Protein AF-A0A4Y8C707-F1 (afdb_monomer_lite)

Sequence (100 aa):
HTNYDLSHLNTYFTEEILGFKISFKDEFLIYVENSMSFEALCDWVKKKLNLQILRVSDCGKKDIKRIAICTGSGGDLISKVDADCFLSGDFKYHQALEAL

Secondary structure (DSSP, 8-state):
--HHHHHHHHHHIIIIIS-PPP-EEETTEEEEEEEEEHHHHHHHHHHHHT-S-------S--EEEEEEEEESSGGGGGGG--SSEEEEE---GGGTSTT-

Foldseek 3Di:
DDLVVQQVVQVCCQCVQLVFDFPDGDSQKTKGFDWAFPVVSQVSNCVSVVDPDDDDDDPPGGIWGMEIEGEDPCPVCVVVDPGPYYHYHNPPVVPVPVVD

Radius of gyration: 13.21 Å; chains: 1; bounding box: 36×28×28 Å

pLDDT: mean 73.6, std 15.48, range [33.25, 91.5]

Structure (mmCIF, N/CA/C/O backbone):
data_AF-A0A4Y8C707-F1
#
_entry.id   AF-A0A4Y8C707-F1
#
loop_
_atom_site.group_PDB
_atom_site.id
_atom_site.type_symbol
_atom_site.label_atom_id
_atom_site.label_alt_id
_atom_site.label_comp_id
_atom_site.label_asym_id
_atom_site.label_entity_id
_atom_site.label_seq_id
_atom_site.pdbx_PDB_ins_code
_atom_site.Cartn_x
_atom_site.Cartn_y
_atom_site.Cartn_z
_atom_site.occupancy
_atom_site.B_iso_or_equiv
_atom_site.auth_seq_id
_atom_site.auth_comp_id
_atom_site.auth_asym_id
_atom_site.auth_atom_id
_atom_site.pdbx_PDB_model_num
ATOM 1 N N . HIS A 1 1 ? 15.425 13.130 -13.747 1.00 42.53 1 HIS A N 1
ATOM 2 C CA . HIS A 1 1 ? 15.875 12.304 -12.612 1.00 42.53 1 HIS A CA 1
ATOM 3 C C . HIS A 1 1 ? 15.414 10.880 -12.855 1.00 42.53 1 HIS A C 1
ATOM 5 O O . HIS A 1 1 ? 14.308 10.686 -13.338 1.00 42.53 1 HIS A O 1
ATOM 11 N N . THR A 1 2 ? 16.339 9.939 -12.715 1.00 47.44 2 THR A N 1
ATOM 12 C CA . THR A 1 2 ? 16.383 8.644 -13.400 1.00 47.44 2 THR A CA 1
ATOM 13 C C . THR A 1 2 ? 15.338 7.678 -12.843 1.00 47.44 2 THR A C 1
ATOM 15 O O . THR A 1 2 ? 15.280 7.461 -11.639 1.00 47.44 2 THR A O 1
ATOM 18 N N . ASN A 1 3 ? 14.551 7.041 -13.713 1.00 50.81 3 ASN A N 1
ATOM 19 C CA . ASN A 1 3 ? 13.538 6.027 -13.370 1.00 50.81 3 ASN A CA 1
ATOM 20 C C . ASN A 1 3 ? 14.044 4.911 -12.416 1.00 50.81 3 ASN A C 1
ATOM 22 O O . ASN A 1 3 ? 13.255 4.251 -11.744 1.00 50.81 3 ASN A O 1
ATOM 26 N N . TYR A 1 4 ? 15.358 4.710 -12.324 1.00 55.59 4 TYR A N 1
ATOM 27 C CA . TYR A 1 4 ? 15.993 3.726 -11.451 1.00 55.59 4 TYR A CA 1
ATOM 28 C C . TYR A 1 4 ? 15.805 3.996 -9.946 1.00 55.59 4 TYR A C 1
ATOM 30 O O . TYR A 1 4 ? 15.627 3.049 -9.176 1.00 55.59 4 TYR A O 1
ATOM 38 N N . ASP A 1 5 ? 15.794 5.268 -9.531 1.00 59.09 5 ASP A N 1
ATOM 39 C CA . ASP A 1 5 ? 15.651 5.651 -8.119 1.00 59.09 5 ASP A CA 1
ATOM 40 C C . ASP A 1 5 ? 14.240 5.346 -7.599 1.00 59.09 5 ASP A C 1
ATOM 42 O O . ASP A 1 5 ? 14.073 4.844 -6.490 1.00 59.09 5 ASP A O 1
ATOM 46 N N . LEU A 1 6 ? 13.219 5.558 -8.437 1.00 65.19 6 LEU A N 1
ATOM 47 C CA . LEU A 1 6 ? 11.817 5.298 -8.094 1.00 65.19 6 LEU A CA 1
ATOM 48 C C . LEU A 1 6 ? 11.563 3.811 -7.830 1.00 65.19 6 LEU A C 1
ATOM 50 O O . LEU A 1 6 ? 10.917 3.446 -6.852 1.00 65.19 6 LEU A O 1
ATOM 54 N N . SER A 1 7 ? 12.110 2.938 -8.677 1.00 67.12 7 SER A N 1
ATOM 55 C CA . SER A 1 7 ? 11.921 1.493 -8.540 1.00 67.12 7 SER A CA 1
ATOM 56 C C . SER A 1 7 ? 12.601 0.927 -7.285 1.00 67.12 7 SER A C 1
ATOM 58 O O . SER A 1 7 ? 12.061 0.015 -6.655 1.00 67.12 7 SER A O 1
ATOM 60 N N . HIS A 1 8 ? 13.766 1.462 -6.901 1.00 75.62 8 HIS A N 1
ATOM 61 C CA . HIS A 1 8 ? 14.430 1.103 -5.643 1.00 75.62 8 HIS A CA 1
ATOM 62 C C . HIS A 1 8 ? 13.694 1.660 -4.429 1.00 75.62 8 HIS A C 1
ATOM 64 O O . HIS A 1 8 ? 13.505 0.938 -3.451 1.00 75.62 8 HIS A O 1
ATOM 70 N N . LEU A 1 9 ? 13.224 2.906 -4.509 1.00 78.38 9 LEU A N 1
ATOM 71 C CA . LEU A 1 9 ? 12.481 3.542 -3.429 1.00 78.38 9 LEU A CA 1
ATOM 72 C C . LEU A 1 9 ? 11.165 2.816 -3.145 1.00 78.38 9 LEU A C 1
ATOM 74 O O . LEU A 1 9 ? 10.848 2.587 -1.985 1.00 78.38 9 LEU A O 1
ATOM 78 N N . ASN A 1 10 ? 10.436 2.384 -4.179 1.00 80.44 10 ASN A N 1
ATOM 79 C CA . ASN A 1 10 ? 9.205 1.608 -4.011 1.00 80.44 10 ASN A CA 1
ATOM 80 C C . ASN A 1 10 ? 9.470 0.308 -3.245 1.00 80.44 10 ASN A C 1
ATOM 82 O O . ASN A 1 10 ? 8.710 -0.046 -2.340 1.00 80.44 10 ASN A O 1
ATOM 86 N N . THR A 1 11 ? 10.553 -0.393 -3.599 1.00 84.12 11 THR A N 1
ATOM 87 C CA . THR A 1 11 ? 10.954 -1.649 -2.953 1.00 84.12 11 THR A CA 1
ATOM 88 C C . THR A 1 11 ? 11.309 -1.401 -1.492 1.00 84.12 11 THR A C 1
ATOM 90 O O . THR A 1 11 ? 10.693 -1.998 -0.613 1.00 84.12 11 THR A O 1
ATOM 93 N N . TYR A 1 12 ? 12.203 -0.443 -1.234 1.00 84.31 12 TYR A N 1
ATOM 94 C CA . TYR A 1 12 ? 12.588 -0.035 0.115 1.00 84.31 12 TYR A CA 1
ATOM 95 C C . TYR A 1 12 ? 11.371 0.380 0.950 1.00 84.31 12 TYR A C 1
ATOM 97 O O . TYR A 1 12 ? 11.183 -0.071 2.071 1.00 84.31 12 TYR A O 1
ATOM 105 N N . PHE A 1 13 ? 10.479 1.187 0.387 1.00 83.50 13 PHE A N 1
ATOM 106 C CA . PHE A 1 13 ? 9.270 1.624 1.066 1.00 83.50 13 PHE A CA 1
ATOM 107 C C . PHE A 1 13 ? 8.345 0.457 1.436 1.00 83.50 13 PHE A C 1
ATOM 109 O O . PHE A 1 13 ? 7.781 0.413 2.529 1.00 83.50 13 PHE A O 1
ATOM 116 N N . THR A 1 14 ? 8.195 -0.511 0.538 1.00 86.88 14 THR A N 1
ATOM 117 C CA . THR A 1 14 ? 7.321 -1.660 0.773 1.00 86.88 14 THR A CA 1
ATOM 118 C C . THR A 1 14 ? 7.897 -2.593 1.836 1.00 86.88 14 THR A C 1
ATOM 120 O O . THR A 1 14 ? 7.178 -2.976 2.759 1.00 86.88 14 THR A O 1
ATOM 123 N N . GLU A 1 15 ? 9.184 -2.926 1.745 1.00 87.81 15 GLU A N 1
ATOM 124 C CA . GLU A 1 15 ? 9.817 -3.902 2.639 1.00 87.81 15 GLU A CA 1
ATOM 125 C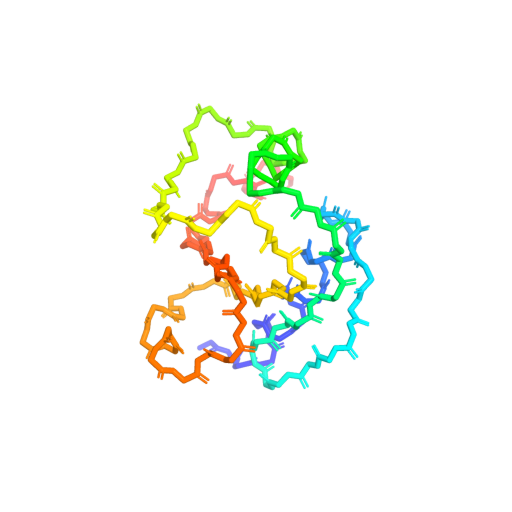 C . GLU A 1 15 ? 10.274 -3.278 3.961 1.00 87.81 15 GLU A C 1
ATOM 127 O O . GLU A 1 15 ? 9.948 -3.799 5.022 1.00 87.81 15 GLU A O 1
ATOM 132 N N . GLU A 1 16 ? 10.953 -2.132 3.930 1.00 84.69 16 GLU A N 1
ATOM 133 C CA . GLU A 1 16 ? 11.562 -1.523 5.120 1.00 84.69 16 GLU A CA 1
ATOM 134 C C . GLU A 1 16 ? 10.576 -0.638 5.889 1.00 84.69 16 GLU A C 1
ATOM 136 O O . GLU A 1 16 ? 10.498 -0.707 7.116 1.00 84.69 16 GLU A O 1
ATOM 141 N N . ILE A 1 17 ? 9.777 0.179 5.188 1.00 84.06 17 ILE A N 1
ATOM 142 C CA . ILE A 1 17 ? 8.838 1.097 5.853 1.0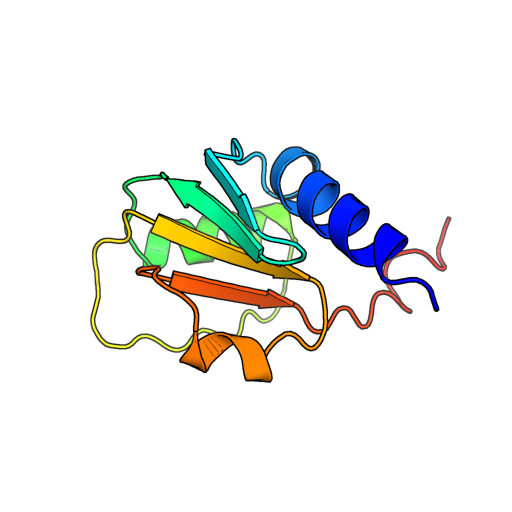0 84.06 17 ILE A CA 1
ATOM 143 C C . ILE A 1 17 ? 7.536 0.378 6.210 1.00 84.06 17 ILE A C 1
ATOM 145 O O . ILE A 1 17 ? 7.114 0.371 7.370 1.00 84.06 17 ILE A O 1
ATOM 149 N N . LEU A 1 18 ? 6.881 -0.242 5.226 1.00 83.88 18 LEU A N 1
ATOM 150 C CA . LEU A 1 18 ? 5.607 -0.922 5.453 1.00 83.88 18 LEU A CA 1
ATOM 151 C C . LEU A 1 18 ? 5.778 -2.325 6.049 1.00 83.88 18 LEU A C 1
ATOM 153 O O . LEU A 1 18 ? 4.872 -2.783 6.753 1.00 83.88 18 LEU A O 1
ATOM 157 N N . GLY A 1 19 ? 6.918 -2.990 5.843 1.00 86.94 19 GLY A N 1
ATOM 158 C CA . GLY A 1 19 ? 7.136 -4.353 6.333 1.00 86.94 19 GLY A CA 1
ATOM 159 C C . GLY A 1 19 ? 6.378 -5.415 5.537 1.00 86.94 19 GLY A C 1
ATOM 160 O O . GLY A 1 19 ? 6.072 -6.476 6.081 1.00 86.94 19 GLY A O 1
ATOM 161 N N . PHE A 1 20 ? 6.000 -5.125 4.292 1.00 88.12 20 PHE A N 1
ATOM 162 C CA . PHE A 1 20 ? 5.298 -6.070 3.433 1.00 88.12 20 PHE A CA 1
ATOM 163 C C . PHE A 1 20 ? 6.269 -6.844 2.555 1.00 88.12 20 PHE A C 1
ATOM 165 O O . PHE A 1 20 ? 7.245 -6.301 2.049 1.00 88.12 20 PHE A O 1
ATOM 172 N N . LYS A 1 21 ? 5.947 -8.116 2.312 1.00 89.50 21 LYS A N 1
ATOM 173 C CA . LYS A 1 21 ? 6.690 -8.942 1.367 1.00 89.50 21 LYS A CA 1
ATOM 174 C C . LYS A 1 21 ? 6.196 -8.678 -0.050 1.00 89.50 21 LYS A C 1
ATOM 176 O O . LYS A 1 21 ? 5.008 -8.835 -0.336 1.00 89.50 21 LYS A O 1
ATOM 181 N N . ILE A 1 22 ? 7.115 -8.317 -0.936 1.00 90.44 22 ILE A N 1
ATOM 182 C CA . ILE A 1 22 ? 6.808 -8.103 -2.350 1.00 90.44 22 ILE A CA 1
ATOM 183 C C . ILE A 1 22 ? 6.463 -9.450 -2.991 1.00 90.44 22 ILE A C 1
ATOM 185 O O . ILE A 1 22 ? 7.246 -10.397 -2.914 1.00 90.44 22 ILE A O 1
ATOM 189 N N . SER A 1 23 ? 5.287 -9.534 -3.613 1.00 91.50 23 SER A N 1
ATOM 190 C CA . SER A 1 23 ? 4.874 -10.705 -4.394 1.00 91.50 23 SER A CA 1
ATOM 191 C C . SER A 1 23 ? 5.289 -10.550 -5.856 1.00 91.50 23 SER A C 1
ATOM 193 O O . SER A 1 23 ? 5.875 -11.455 -6.448 1.00 91.50 23 SER A O 1
ATOM 195 N N . PHE A 1 24 ? 5.050 -9.367 -6.427 1.00 89.06 24 PHE A N 1
ATOM 196 C CA . PHE A 1 24 ? 5.373 -9.068 -7.817 1.00 89.06 24 PHE A CA 1
ATOM 197 C C . PHE A 1 24 ? 5.794 -7.607 -7.979 1.00 89.06 24 PHE A C 1
ATOM 199 O O . PHE A 1 24 ? 5.347 -6.731 -7.238 1.00 89.06 24 PHE A O 1
ATOM 206 N N . LYS A 1 25 ? 6.670 -7.340 -8.945 1.00 86.38 25 LYS A N 1
ATOM 207 C CA . LYS A 1 25 ? 7.194 -6.006 -9.236 1.00 86.38 25 LYS A CA 1
ATOM 208 C C . LYS A 1 25 ? 7.113 -5.760 -10.736 1.00 86.38 25 LYS A C 1
ATOM 210 O O . LYS A 1 25 ? 7.646 -6.549 -11.510 1.00 86.38 25 LYS A O 1
ATOM 215 N N . ASP A 1 26 ? 6.483 -4.655 -11.110 1.00 83.19 26 ASP A N 1
ATOM 216 C CA . ASP A 1 26 ? 6.235 -4.249 -12.491 1.00 83.19 26 ASP A CA 1
ATOM 217 C C . ASP A 1 26 ? 6.694 -2.804 -12.697 1.00 83.19 26 ASP A C 1
ATOM 219 O O . ASP A 1 26 ? 5.976 -1.865 -12.366 1.00 83.19 26 ASP A O 1
ATOM 223 N N . GLU A 1 27 ? 7.930 -2.629 -13.170 1.00 79.94 27 GLU A N 1
ATOM 224 C CA . GLU A 1 27 ? 8.635 -1.342 -13.304 1.00 79.94 27 GLU A CA 1
ATOM 225 C C . GLU A 1 27 ? 8.639 -0.482 -12.018 1.00 79.94 27 GLU A C 1
ATOM 227 O O . GLU A 1 27 ? 9.603 -0.510 -11.239 1.00 79.94 27 GLU A O 1
ATOM 232 N N . PHE A 1 28 ? 7.560 0.273 -11.793 1.00 75.56 28 PHE A N 1
ATOM 233 C CA . PHE A 1 28 ? 7.319 1.158 -10.649 1.00 75.56 28 PHE A CA 1
ATOM 234 C C . PHE A 1 28 ? 6.191 0.660 -9.736 1.00 75.56 28 PHE A C 1
ATOM 236 O O . PHE A 1 28 ? 6.065 1.131 -8.612 1.00 75.56 28 PHE A O 1
ATOM 243 N N . LEU A 1 29 ? 5.372 -0.286 -10.177 1.00 84.50 29 LEU A N 1
ATOM 244 C CA . LEU A 1 29 ? 4.302 -0.861 -9.378 1.00 84.50 29 LEU A CA 1
ATOM 245 C C . LEU A 1 29 ? 4.830 -2.048 -8.583 1.00 84.50 29 LEU A C 1
ATOM 247 O O . LEU A 1 29 ? 5.488 -2.944 -9.111 1.00 84.50 29 LEU A O 1
ATOM 251 N N . ILE A 1 30 ? 4.519 -2.064 -7.297 1.00 88.31 30 ILE A N 1
ATOM 252 C CA . ILE A 1 30 ? 4.828 -3.183 -6.419 1.00 88.31 30 ILE A CA 1
ATOM 253 C C . ILE A 1 30 ? 3.533 -3.790 -5.935 1.00 88.31 30 ILE A C 1
ATOM 255 O O . ILE A 1 30 ? 2.691 -3.105 -5.371 1.00 88.31 30 ILE A O 1
ATOM 259 N N . TYR A 1 31 ? 3.388 -5.087 -6.138 1.00 90.12 31 TYR A N 1
ATOM 260 C CA . TYR A 1 31 ? 2.218 -5.835 -5.735 1.00 90.12 31 TYR A CA 1
ATOM 261 C C . TYR A 1 31 ? 2.546 -6.684 -4.517 1.00 90.12 31 TYR A C 1
ATOM 263 O O . TYR A 1 31 ? 3.495 -7.475 -4.501 1.00 90.12 31 TYR A O 1
ATOM 271 N N . VAL A 1 32 ? 1.714 -6.529 -3.501 1.00 91.12 32 VAL A N 1
ATOM 272 C CA . VAL A 1 32 ? 1.743 -7.288 -2.260 1.00 91.12 32 VAL A CA 1
ATOM 273 C C . VAL A 1 32 ? 0.474 -8.117 -2.202 1.00 91.12 32 VAL A C 1
ATOM 275 O O . VAL A 1 32 ? -0.626 -7.599 -2.394 1.00 91.12 32 VAL A O 1
ATOM 278 N N . GLU A 1 33 ? 0.624 -9.403 -1.916 1.00 90.44 33 GLU A N 1
ATOM 279 C CA . GLU A 1 33 ? -0.510 -10.281 -1.658 1.00 90.44 33 GLU A CA 1
ATOM 280 C C . GLU A 1 33 ? -0.658 -10.450 -0.153 1.00 90.44 33 GLU A C 1
ATOM 282 O O . GLU A 1 33 ? 0.140 -11.118 0.503 1.00 90.44 33 GLU A O 1
ATOM 287 N N . ASN A 1 34 ? -1.663 -9.784 0.405 1.00 85.31 34 ASN A N 1
ATOM 288 C CA . ASN A 1 34 ? -1.980 -9.863 1.817 1.00 85.31 34 ASN A CA 1
ATOM 289 C C . ASN A 1 34 ? -3.495 -9.791 1.986 1.00 85.31 34 ASN A C 1
ATOM 291 O O . ASN A 1 34 ? -4.120 -8.817 1.575 1.00 85.31 34 ASN A O 1
ATOM 295 N N . SER A 1 35 ? -4.071 -10.843 2.566 1.00 86.69 35 SER A N 1
ATOM 296 C CA . SER A 1 35 ? -5.507 -10.918 2.827 1.00 86.69 35 SER A CA 1
ATOM 297 C C . SER A 1 35 ? -5.819 -10.185 4.126 1.00 86.69 35 SER A C 1
ATOM 299 O O . SER A 1 35 ? -5.620 -10.728 5.212 1.00 86.69 35 SER A O 1
ATOM 301 N N . MET A 1 36 ? -6.288 -8.946 4.015 1.00 87.38 36 MET A N 1
ATOM 302 C CA . MET A 1 36 ? -6.672 -8.124 5.161 1.00 87.38 36 MET A CA 1
ATOM 303 C C . MET A 1 36 ? -7.820 -7.180 4.809 1.00 87.38 36 MET A C 1
ATOM 305 O O . MET A 1 36 ? -8.098 -6.929 3.636 1.00 87.38 36 MET A O 1
ATOM 309 N N . SER A 1 37 ? -8.495 -6.643 5.825 1.00 88.50 37 SER A N 1
ATOM 310 C CA . SER A 1 37 ? -9.542 -5.656 5.583 1.00 88.50 37 SER A CA 1
ATOM 311 C C . SER A 1 37 ? -8.959 -4.298 5.182 1.00 88.50 37 SER A C 1
ATOM 313 O O . SER A 1 37 ? -7.841 -3.948 5.574 1.00 88.50 37 SER A O 1
ATOM 315 N N . PHE A 1 38 ? -9.730 -3.506 4.434 1.00 84.44 38 PHE A N 1
ATOM 316 C CA . PHE A 1 38 ? -9.336 -2.149 4.040 1.00 84.44 38 PHE A CA 1
ATOM 317 C C . PHE A 1 38 ? -8.999 -1.266 5.244 1.00 84.44 38 PHE A C 1
ATOM 319 O O . PHE A 1 38 ? -7.973 -0.588 5.256 1.00 84.44 38 PHE A O 1
ATOM 326 N N . GLU A 1 39 ? -9.809 -1.344 6.298 1.00 84.62 39 GLU A N 1
ATOM 327 C CA . GLU A 1 39 ? -9.571 -0.638 7.560 1.00 84.62 39 GLU A CA 1
ATOM 328 C C . GLU A 1 39 ? -8.250 -1.060 8.211 1.00 84.62 39 GLU A C 1
ATOM 330 O O . GLU A 1 39 ? -7.456 -0.205 8.600 1.00 84.62 39 GLU A O 1
ATOM 335 N N . ALA A 1 40 ? -7.965 -2.367 8.264 1.00 87.88 40 ALA A N 1
ATOM 336 C CA . ALA A 1 40 ? -6.721 -2.874 8.833 1.00 87.88 40 ALA A CA 1
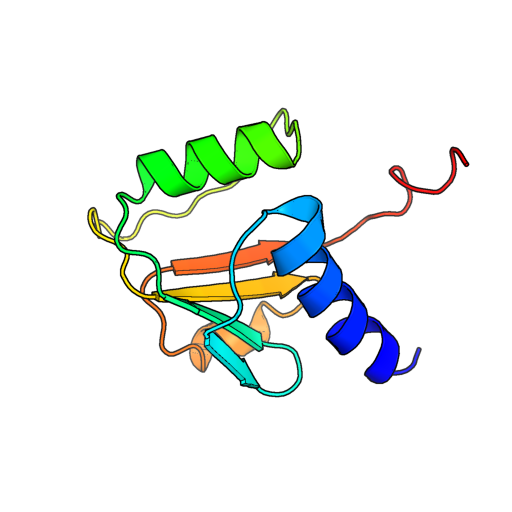ATOM 337 C C . ALA A 1 40 ? -5.500 -2.416 8.026 1.00 87.88 40 ALA A C 1
ATOM 339 O O . ALA A 1 40 ? -4.468 -2.092 8.617 1.00 87.88 40 ALA A O 1
ATOM 340 N N . LEU A 1 41 ? -5.606 -2.357 6.692 1.00 86.06 41 LEU A N 1
ATOM 341 C CA . LEU A 1 41 ? -4.546 -1.816 5.844 1.00 86.06 41 LEU A CA 1
ATOM 342 C C . LEU A 1 41 ? -4.333 -0.326 6.126 1.00 86.06 41 LEU A C 1
ATOM 344 O O . LEU A 1 41 ? -3.195 0.107 6.296 1.00 86.06 41 LEU A O 1
ATOM 348 N N . CYS A 1 42 ? -5.413 0.452 6.214 1.00 82.88 42 CYS A N 1
ATOM 349 C CA . CYS A 1 42 ? -5.344 1.880 6.511 1.00 82.88 42 CYS A CA 1
ATOM 350 C C . CYS A 1 42 ? -4.690 2.142 7.871 1.00 82.88 42 CYS A C 1
ATOM 352 O O . CYS A 1 42 ? -3.780 2.967 7.964 1.00 82.88 42 CYS A O 1
ATOM 354 N N . ASP A 1 43 ? -5.096 1.409 8.908 1.00 85.94 43 ASP A N 1
ATOM 355 C CA . ASP A 1 43 ? -4.500 1.502 10.240 1.00 85.94 43 ASP A CA 1
ATOM 356 C C . ASP A 1 43 ? -3.035 1.065 10.249 1.00 85.94 43 ASP A C 1
ATOM 358 O O . ASP A 1 43 ? -2.206 1.699 10.907 1.00 85.94 43 ASP A O 1
ATOM 362 N N . TRP 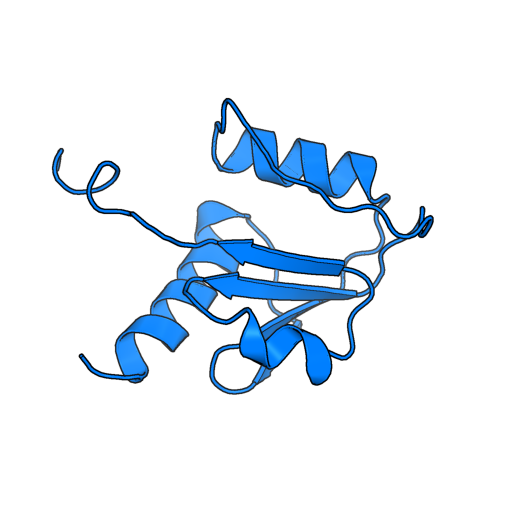A 1 44 ? -2.691 0.010 9.506 1.00 87.31 44 TRP A N 1
ATOM 363 C CA . TRP A 1 44 ? -1.313 -0.452 9.360 1.00 87.31 44 TRP A CA 1
ATOM 364 C C . TRP A 1 44 ? -0.430 0.626 8.735 1.00 87.31 44 TRP A C 1
ATOM 366 O O . TRP A 1 44 ? 0.576 1.022 9.321 1.00 87.31 44 TRP A O 1
ATOM 376 N N . VAL A 1 45 ? -0.839 1.148 7.578 1.00 83.25 45 VAL A N 1
ATOM 377 C CA . VAL A 1 45 ? -0.139 2.206 6.840 1.00 83.25 45 VAL A CA 1
ATOM 378 C C . VAL A 1 45 ? -0.003 3.457 7.708 1.00 83.25 45 VAL A C 1
ATOM 380 O O . VAL A 1 45 ? 1.093 4.001 7.837 1.00 83.25 45 VAL A O 1
ATOM 383 N N . LYS A 1 46 ? -1.084 3.879 8.375 1.00 81.75 46 LYS A N 1
ATOM 384 C CA . LYS A 1 46 ? -1.087 5.048 9.262 1.00 81.75 46 LYS A CA 1
ATOM 385 C C . LYS A 1 46 ? -0.122 4.886 10.436 1.00 81.75 46 LYS A C 1
ATOM 387 O O . LYS A 1 46 ? 0.599 5.830 10.746 1.00 81.75 46 LYS A O 1
ATOM 392 N N . LYS A 1 47 ? -0.068 3.698 11.052 1.00 83.25 47 LYS A N 1
ATOM 393 C CA . LYS A 1 47 ? 0.880 3.379 12.133 1.00 83.25 47 LYS A CA 1
ATOM 394 C C . LYS A 1 47 ? 2.324 3.335 11.644 1.00 83.25 47 LYS A C 1
ATOM 396 O O . LYS A 1 47 ? 3.192 3.887 12.309 1.00 83.25 47 LYS A O 1
ATOM 401 N N . LYS A 1 48 ? 2.587 2.706 10.495 1.00 83.25 48 LYS A N 1
ATOM 402 C CA . LYS A 1 48 ? 3.941 2.568 9.935 1.00 83.25 48 LYS A CA 1
ATOM 403 C C . LYS A 1 48 ? 4.540 3.900 9.501 1.00 83.25 48 LYS A C 1
ATOM 405 O O . LYS A 1 48 ? 5.705 4.159 9.768 1.00 83.25 48 LYS A O 1
ATOM 410 N N . LEU A 1 49 ? 3.735 4.751 8.873 1.00 76.50 49 LEU A N 1
ATOM 411 C CA . LEU A 1 49 ? 4.166 6.069 8.406 1.00 76.50 49 LEU A CA 1
ATOM 412 C C . LEU A 1 49 ? 3.988 7.179 9.450 1.00 76.50 49 LEU A C 1
ATOM 414 O O . LEU A 1 49 ? 4.366 8.318 9.191 1.00 76.50 49 LEU A O 1
ATOM 418 N N . ASN A 1 50 ? 3.370 6.875 10.595 1.00 77.19 50 ASN A N 1
ATOM 419 C CA . ASN A 1 50 ? 3.014 7.843 11.631 1.00 77.19 50 ASN A CA 1
ATOM 420 C C . ASN A 1 50 ? 2.274 9.087 11.074 1.00 77.19 50 ASN A C 1
ATOM 422 O O . ASN A 1 50 ? 2.515 10.221 11.495 1.00 77.19 50 ASN A O 1
ATOM 426 N N . LEU A 1 51 ? 1.390 8.888 10.086 1.00 68.12 51 LEU A N 1
ATOM 427 C CA . LEU A 1 51 ? 0.699 9.979 9.388 1.00 68.12 51 LEU A CA 1
ATOM 428 C C . LEU A 1 51 ? -0.455 10.533 10.220 1.00 68.12 51 LEU A C 1
ATOM 430 O O . LEU A 1 51 ? -1.334 9.797 10.672 1.00 68.12 51 LEU A O 1
ATOM 434 N N . GLN A 1 52 ? -0.522 11.861 10.319 1.00 63.88 52 GLN A N 1
ATOM 435 C CA . GLN A 1 52 ? -1.674 12.539 10.916 1.00 63.88 52 GLN A CA 1
ATOM 436 C C . GLN A 1 52 ? -2.915 12.454 10.018 1.00 63.88 52 GLN A C 1
ATOM 438 O O . GLN A 1 52 ? -4.027 12.269 10.513 1.00 63.88 52 GLN A O 1
ATOM 443 N N . ILE A 1 53 ? -2.725 12.544 8.697 1.00 65.62 53 ILE A N 1
ATOM 444 C CA . ILE A 1 53 ? -3.806 12.546 7.708 1.00 65.62 53 ILE A CA 1
ATOM 445 C C . ILE A 1 53 ? -3.498 11.498 6.639 1.00 65.62 53 ILE A C 1
ATOM 447 O O . ILE A 1 53 ? -2.520 11.618 5.907 1.00 65.62 53 ILE A O 1
ATOM 451 N N . LEU A 1 54 ? -4.360 10.486 6.538 1.00 70.50 54 LEU A N 1
ATOM 452 C CA . LEU A 1 54 ? -4.358 9.501 5.460 1.00 70.50 54 LEU A CA 1
ATOM 453 C C . LEU A 1 54 ? -5.588 9.767 4.589 1.00 70.50 54 LEU A C 1
ATOM 455 O O . LEU A 1 54 ? -6.712 9.761 5.091 1.00 70.50 54 LEU A O 1
ATOM 459 N N . ARG A 1 55 ? -5.381 10.031 3.297 1.00 69.31 55 ARG A N 1
ATOM 460 C CA . ARG A 1 55 ? -6.481 10.153 2.334 1.00 69.31 55 ARG A CA 1
ATOM 461 C C . ARG A 1 55 ? -6.773 8.778 1.764 1.00 69.31 55 ARG A C 1
ATOM 463 O O . ARG A 1 55 ? -5.922 8.194 1.104 1.00 69.31 55 ARG A O 1
ATOM 470 N N . VAL A 1 56 ? -7.973 8.288 2.030 1.00 71.81 56 VAL A N 1
ATOM 471 C CA . VAL A 1 56 ? -8.441 6.981 1.577 1.00 71.81 56 VAL A CA 1
ATOM 472 C C . VAL A 1 56 ? -9.692 7.187 0.740 1.00 71.81 56 VAL A C 1
ATOM 474 O O . VAL A 1 56 ? -10.531 8.023 1.069 1.00 71.81 56 VAL A O 1
ATOM 477 N N . SER A 1 57 ? -9.787 6.477 -0.377 1.00 67.88 57 SER A N 1
ATOM 478 C CA . SER A 1 57 ? -11.010 6.398 -1.173 1.00 67.88 57 SER A CA 1
ATOM 479 C C . SER A 1 57 ? -11.457 4.950 -1.142 1.00 67.88 57 SER A C 1
ATOM 481 O O . SER A 1 57 ? -10.763 4.080 -1.660 1.00 67.88 57 SER A O 1
ATOM 483 N N . ASP A 1 58 ? -12.572 4.702 -0.466 1.00 68.50 58 ASP A N 1
ATOM 484 C CA . ASP A 1 58 ? -13.158 3.374 -0.351 1.00 68.50 58 ASP A CA 1
ATOM 485 C C . ASP A 1 58 ? -14.225 3.208 -1.442 1.00 68.50 58 ASP A C 1
ATOM 487 O O . ASP A 1 58 ? -15.140 4.026 -1.566 1.00 68.50 58 ASP A O 1
ATOM 491 N N . CYS A 1 59 ? -14.097 2.158 -2.251 1.00 62.91 59 CYS A N 1
ATOM 492 C CA . CYS A 1 59 ? -15.076 1.785 -3.276 1.00 62.91 59 CYS A CA 1
ATOM 493 C C . CYS A 1 59 ? -16.074 0.708 -2.796 1.00 62.91 59 CYS A C 1
ATOM 495 O O . CYS A 1 59 ? -16.770 0.103 -3.608 1.00 62.91 59 CYS A O 1
ATOM 497 N N . GLY A 1 60 ? -16.146 0.445 -1.491 1.00 66.56 60 GLY A N 1
ATOM 498 C CA . GLY A 1 60 ? -16.990 -0.557 -0.837 1.00 66.56 60 GLY A CA 1
ATOM 499 C C . GLY A 1 60 ? -16.357 -1.948 -0.706 1.00 66.56 60 GLY A C 1
ATOM 500 O O . GLY A 1 60 ? -17.039 -2.885 -0.282 1.00 66.56 60 GLY A O 1
ATOM 501 N N . LYS A 1 61 ? -15.077 -2.121 -1.067 1.00 71.25 61 LYS A N 1
ATOM 502 C CA . LYS A 1 61 ? -14.369 -3.407 -0.948 1.00 71.25 61 LYS A CA 1
ATOM 503 C C . LYS A 1 61 ? -13.802 -3.557 0.460 1.00 71.25 61 LYS A C 1
ATOM 505 O O . LYS A 1 61 ? -12.785 -2.965 0.800 1.00 71.25 61 LYS A O 1
ATOM 510 N N . LYS A 1 62 ? -14.454 -4.397 1.264 1.00 73.06 62 LYS A N 1
ATOM 511 C CA . LYS A 1 62 ? -14.019 -4.677 2.639 1.00 73.06 62 LYS A CA 1
ATOM 512 C C . LYS A 1 62 ? -12.760 -5.530 2.697 1.00 73.06 62 LYS A C 1
ATOM 514 O O . LYS A 1 62 ? -11.912 -5.265 3.541 1.00 73.06 62 LYS A O 1
ATOM 519 N N . ASP A 1 63 ? -12.641 -6.502 1.797 1.00 82.06 63 ASP A N 1
ATOM 520 C CA . ASP A 1 63 ? -11.535 -7.454 1.769 1.00 82.06 63 ASP A CA 1
ATOM 521 C C . ASP A 1 63 ? -10.569 -7.122 0.634 1.00 82.06 63 ASP A C 1
ATOM 523 O O . ASP A 1 63 ? -10.939 -7.119 -0.543 1.00 82.06 63 ASP A O 1
ATOM 527 N N . ILE A 1 64 ? -9.318 -6.869 1.002 1.00 86.94 64 ILE A N 1
ATOM 528 C CA . ILE A 1 64 ? -8.211 -6.661 0.078 1.00 86.94 64 ILE A CA 1
ATOM 529 C C . ILE A 1 64 ? -7.389 -7.943 0.068 1.00 86.94 64 ILE A C 1
ATOM 531 O O . ILE A 1 64 ? -7.012 -8.444 1.128 1.00 86.94 64 ILE A O 1
ATOM 535 N N . LYS A 1 65 ? -7.091 -8.472 -1.121 1.00 87.75 65 LYS A N 1
ATOM 536 C CA . LYS A 1 65 ? -6.151 -9.590 -1.285 1.00 87.75 65 LYS A CA 1
ATOM 537 C C . LYS A 1 65 ? -4.858 -9.142 -1.936 1.00 87.75 65 LYS A C 1
ATOM 539 O O . LYS A 1 65 ? -3.792 -9.639 -1.578 1.00 87.75 65 LYS A O 1
ATOM 544 N N . ARG A 1 66 ? -4.954 -8.208 -2.882 1.00 88.50 66 ARG A N 1
ATOM 545 C CA . ARG A 1 66 ? -3.804 -7.652 -3.591 1.00 88.50 66 ARG A CA 1
ATOM 546 C C . ARG A 1 66 ? -3.747 -6.141 -3.428 1.00 88.50 66 ARG A C 1
ATOM 548 O O . ARG A 1 66 ? -4.721 -5.441 -3.700 1.00 88.50 66 ARG A O 1
ATOM 555 N N . ILE A 1 67 ? -2.586 -5.652 -3.014 1.00 88.69 67 ILE A N 1
ATOM 556 C CA . ILE A 1 67 ? -2.294 -4.234 -2.818 1.00 88.69 67 ILE A CA 1
ATOM 557 C C . ILE A 1 67 ? -1.222 -3.849 -3.827 1.00 88.69 67 ILE A C 1
ATOM 559 O O . ILE A 1 67 ? -0.135 -4.419 -3.813 1.00 88.69 67 ILE A O 1
ATOM 563 N N . ALA A 1 68 ? -1.517 -2.884 -4.684 1.00 88.38 68 ALA A N 1
ATOM 564 C CA . ALA A 1 68 ? -0.530 -2.246 -5.537 1.00 88.38 68 ALA A CA 1
ATOM 565 C C . ALA A 1 68 ? 0.009 -0.995 -4.841 1.00 88.38 68 ALA A C 1
ATOM 567 O O . ALA A 1 68 ? -0.759 -0.197 -4.317 1.00 88.38 68 ALA A O 1
ATOM 568 N N . ILE A 1 69 ? 1.323 -0.824 -4.830 1.00 85.88 69 ILE A N 1
ATOM 569 C CA . ILE A 1 69 ? 2.043 0.248 -4.150 1.00 85.88 69 ILE A CA 1
ATOM 570 C C . ILE A 1 69 ? 2.895 0.975 -5.186 1.00 85.88 69 ILE A C 1
ATOM 572 O O . ILE A 1 69 ? 3.648 0.352 -5.935 1.00 85.88 69 ILE A O 1
ATOM 576 N N . CYS A 1 70 ? 2.789 2.300 -5.205 1.00 82.94 70 CYS A N 1
ATOM 57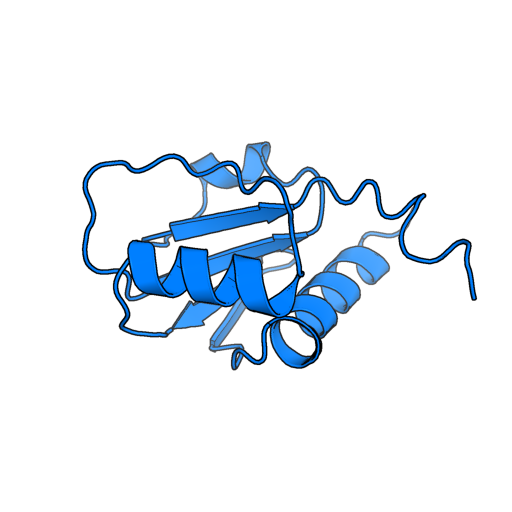7 C CA . CYS A 1 70 ? 3.583 3.184 -6.046 1.00 82.94 70 CYS A CA 1
ATOM 578 C C . CYS A 1 70 ? 3.983 4.429 -5.245 1.00 82.94 70 CYS A C 1
ATOM 580 O O . CYS A 1 70 ? 3.131 5.222 -4.844 1.00 82.94 70 CYS A O 1
ATOM 582 N N . THR A 1 71 ? 5.276 4.646 -5.009 1.00 73.69 71 THR A N 1
ATOM 583 C CA . THR A 1 71 ? 5.761 5.909 -4.433 1.00 73.69 71 THR A CA 1
ATOM 584 C C . THR A 1 71 ? 6.100 6.871 -5.579 1.00 73.69 71 THR A C 1
ATOM 586 O O . THR A 1 71 ? 6.859 6.532 -6.483 1.00 73.69 71 THR A O 1
ATOM 589 N N . GLY A 1 72 ? 5.452 8.040 -5.613 1.00 66.81 72 GLY A N 1
ATOM 590 C CA . GLY A 1 72 ? 5.549 9.041 -6.683 1.00 66.81 72 GLY A CA 1
ATOM 591 C C . GLY A 1 72 ? 4.204 9.401 -7.331 1.00 66.81 72 GLY A C 1
ATOM 592 O O . GLY A 1 7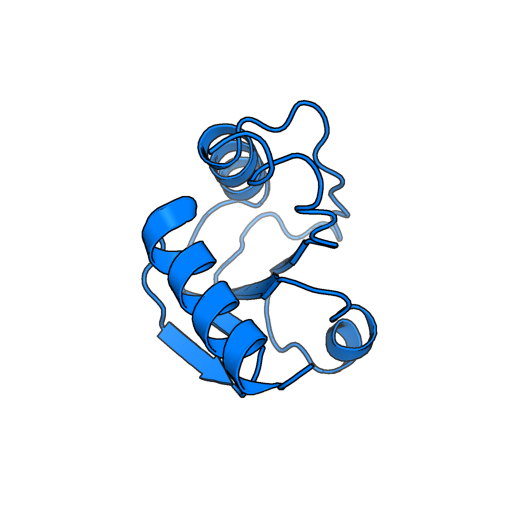2 ? 3.134 8.991 -6.880 1.00 66.81 72 GLY A O 1
ATOM 593 N N . SER A 1 73 ? 4.253 10.165 -8.427 1.00 57.84 73 SER A N 1
ATOM 594 C CA . SER A 1 73 ? 3.084 10.647 -9.183 1.00 57.84 73 SER A CA 1
ATOM 595 C C . SER A 1 73 ? 2.466 9.574 -10.096 1.00 57.84 73 SER A C 1
ATOM 597 O O . SER A 1 73 ? 2.082 9.854 -11.228 1.00 57.84 73 SER A O 1
ATOM 599 N N . GLY A 1 74 ? 2.366 8.332 -9.618 1.00 56.62 74 GLY A N 1
ATOM 600 C CA . GLY A 1 74 ? 1.808 7.192 -10.353 1.00 56.62 74 GLY A CA 1
ATOM 601 C C . GLY A 1 74 ? 0.283 7.214 -10.500 1.00 56.62 74 GLY A C 1
ATOM 602 O O . GLY A 1 74 ? -0.308 6.177 -10.779 1.00 56.62 74 GLY A O 1
ATOM 603 N N . GLY A 1 75 ? -0.372 8.364 -10.304 1.00 57.53 75 GLY A N 1
ATOM 604 C CA . GLY A 1 75 ? -1.829 8.496 -10.415 1.00 57.53 75 GLY A CA 1
ATOM 605 C C . GLY A 1 75 ? -2.359 8.099 -11.795 1.00 57.53 75 GLY A C 1
ATOM 606 O O . GLY A 1 75 ? -3.427 7.504 -11.889 1.00 57.53 75 GLY A O 1
ATOM 607 N N . ASP A 1 76 ? -1.572 8.312 -12.850 1.00 59.31 76 ASP A N 1
ATOM 608 C CA . ASP A 1 76 ? -1.927 7.900 -14.215 1.00 59.31 76 ASP A CA 1
ATOM 609 C C . ASP A 1 76 ? -1.950 6.367 -14.390 1.00 59.31 76 ASP A C 1
ATOM 611 O O . ASP A 1 76 ? -2.645 5.836 -15.263 1.00 59.31 76 ASP A O 1
ATOM 615 N N . LEU A 1 77 ? -1.237 5.634 -13.524 1.00 64.44 77 LEU A N 1
ATOM 616 C CA . LEU A 1 77 ? -1.161 4.171 -13.541 1.00 64.44 77 LEU A CA 1
ATOM 617 C C . LEU A 1 77 ? -2.356 3.502 -12.853 1.00 64.44 77 LEU A C 1
ATOM 619 O O . LEU A 1 77 ? -2.555 2.312 -13.074 1.00 64.44 77 LEU A O 1
ATOM 623 N N . ILE A 1 78 ? -3.199 4.240 -12.112 1.00 64.75 78 ILE A N 1
ATOM 624 C CA . ILE A 1 78 ? -4.441 3.706 -11.508 1.00 64.75 78 ILE A CA 1
ATOM 625 C C . ILE A 1 78 ? -5.291 2.963 -12.537 1.00 64.75 78 ILE A C 1
ATOM 627 O O . ILE A 1 78 ? -5.845 1.911 -12.240 1.00 64.75 78 ILE A O 1
ATOM 631 N N . SER A 1 79 ? -5.356 3.488 -13.762 1.00 64.19 79 SER A N 1
ATOM 632 C CA . SER A 1 79 ? -6.139 2.900 -14.854 1.00 64.19 79 SER A CA 1
ATOM 633 C C . SER A 1 79 ? -5.642 1.522 -15.314 1.00 64.19 79 SER A C 1
ATOM 635 O O . SER A 1 79 ? -6.391 0.792 -15.959 1.00 64.19 79 SER A O 1
ATOM 637 N N . LYS A 1 80 ? -4.392 1.164 -14.997 1.00 67.44 80 LYS A N 1
ATOM 638 C CA . LYS A 1 80 ? -3.724 -0.076 -15.421 1.00 67.44 80 LYS A CA 1
ATOM 639 C C . LYS A 1 80 ? -3.429 -1.037 -14.267 1.00 67.44 80 LYS A C 1
ATOM 641 O O . LYS A 1 80 ? -2.881 -2.108 -14.506 1.00 67.44 80 LYS A O 1
ATOM 646 N N . VAL A 1 81 ? -3.758 -0.664 -13.033 1.00 77.94 81 VAL A N 1
ATOM 647 C CA . VAL A 1 81 ? -3.473 -1.471 -11.842 1.00 77.94 81 VAL A CA 1
ATOM 648 C C . VAL A 1 81 ? -4.507 -2.585 -11.697 1.00 77.94 81 VAL A C 1
ATOM 650 O O . VAL A 1 81 ? -5.698 -2.323 -11.551 1.00 77.94 81 VAL A O 1
ATOM 653 N N . ASP A 1 82 ? -4.033 -3.831 -11.662 1.00 76.19 82 ASP A N 1
ATOM 654 C CA . ASP A 1 82 ? -4.843 -5.014 -11.346 1.00 76.19 82 ASP A CA 1
ATOM 655 C C . ASP A 1 82 ? -4.677 -5.401 -9.865 1.00 76.19 82 ASP A C 1
ATOM 657 O O . ASP A 1 82 ? -3.984 -6.359 -9.502 1.00 76.19 82 ASP A O 1
ATOM 661 N N . ALA A 1 83 ? -5.251 -4.586 -8.978 1.00 83.06 83 ALA A N 1
ATOM 662 C CA . ALA A 1 83 ? -5.223 -4.803 -7.533 1.00 83.06 83 ALA A CA 1
ATOM 663 C C . ALA A 1 83 ? -6.537 -4.372 -6.868 1.00 83.06 83 ALA A C 1
ATOM 665 O O . ALA A 1 83 ? -7.286 -3.553 -7.397 1.00 83.06 83 ALA A O 1
ATOM 666 N N . ASP A 1 84 ? -6.809 -4.905 -5.675 1.00 83.69 84 ASP A N 1
ATOM 667 C CA . ASP A 1 84 ? -7.984 -4.522 -4.885 1.00 83.69 84 ASP A CA 1
ATOM 668 C C . ASP A 1 84 ? -7.817 -3.147 -4.238 1.00 83.69 84 ASP A C 1
ATOM 670 O O . ASP A 1 84 ? -8.798 -2.439 -4.020 1.00 83.69 84 ASP A O 1
ATOM 674 N N . CYS A 1 85 ? -6.573 -2.777 -3.931 1.00 83.75 85 CYS A N 1
ATOM 675 C CA . CYS A 1 85 ? -6.222 -1.493 -3.353 1.00 83.75 85 CYS A CA 1
ATOM 676 C C . CYS A 1 85 ? -4.981 -0.932 -4.039 1.00 83.75 85 CYS A C 1
ATOM 678 O O . CYS A 1 85 ? -3.999 -1.647 -4.232 1.00 83.75 85 CYS A O 1
ATOM 680 N N . PHE A 1 86 ? -5.013 0.360 -4.354 1.00 83.81 86 PHE A N 1
ATOM 681 C CA . PHE A 1 86 ? -3.868 1.089 -4.878 1.00 83.81 86 PHE A CA 1
ATOM 682 C C . PHE A 1 86 ? -3.397 2.122 -3.858 1.00 83.81 86 PHE A C 1
ATOM 684 O O . PHE A 1 86 ? -4.136 3.028 -3.474 1.00 83.81 86 PHE A O 1
ATOM 691 N N . LEU A 1 87 ? -2.157 1.971 -3.413 1.00 79.88 87 LEU A N 1
ATOM 692 C CA . LEU A 1 87 ? -1.477 2.867 -2.503 1.00 79.88 87 LEU A CA 1
ATOM 693 C C . LEU A 1 87 ? -0.508 3.733 -3.305 1.00 79.88 87 LEU A C 1
ATOM 695 O O . LEU A 1 87 ? 0.533 3.262 -3.760 1.00 79.88 87 LEU A O 1
ATOM 699 N N . SER A 1 88 ? -0.844 5.011 -3.440 1.00 77.94 88 SER A N 1
ATOM 700 C CA . SER A 1 88 ? 0.044 6.010 -4.026 1.00 77.94 88 SER A CA 1
ATOM 701 C C . SER A 1 88 ? 0.466 7.010 -2.968 1.00 77.94 88 SER A C 1
ATOM 703 O O . SER A 1 88 ? -0.376 7.541 -2.245 1.00 77.94 88 SER A O 1
ATOM 705 N N . GLY A 1 89 ? 1.757 7.307 -2.902 1.00 64.19 89 GLY A N 1
ATOM 706 C CA . GLY A 1 89 ? 2.268 8.428 -2.120 1.00 64.19 89 GLY A CA 1
ATOM 707 C C . GLY A 1 89 ? 2.797 9.503 -3.054 1.00 64.19 89 GLY A C 1
ATOM 708 O O . GLY A 1 89 ? 3.783 9.253 -3.738 1.00 64.19 89 GLY A O 1
ATOM 709 N N . ASP A 1 90 ? 2.198 10.696 -3.071 1.00 59.72 90 ASP A N 1
ATOM 710 C CA . ASP A 1 90 ? 2.903 11.874 -3.583 1.00 59.72 90 ASP A CA 1
ATOM 711 C C . ASP A 1 90 ? 3.977 12.220 -2.550 1.00 59.72 90 ASP A C 1
ATOM 713 O O . ASP A 1 90 ? 3.727 12.885 -1.541 1.00 59.72 90 ASP A O 1
ATOM 717 N N . PHE A 1 91 ? 5.156 11.630 -2.726 1.00 49.69 91 PHE A N 1
ATOM 718 C CA . PHE A 1 91 ? 6.281 11.836 -1.836 1.00 49.69 91 PHE A CA 1
ATOM 719 C C . PHE A 1 91 ? 6.840 13.244 -2.067 1.00 49.69 91 PHE A C 1
ATOM 721 O O . PHE A 1 91 ? 7.917 13.430 -2.629 1.00 49.69 91 PHE A O 1
ATOM 728 N N . LYS A 1 92 ? 6.172 14.258 -1.504 1.00 43.97 92 LYS A N 1
ATOM 729 C CA . LYS A 1 92 ? 6.866 15.439 -0.973 1.00 43.97 92 LYS A CA 1
ATOM 730 C C . LYS A 1 92 ? 7.659 15.015 0.263 1.00 43.97 92 LYS A C 1
ATOM 732 O O . LYS A 1 92 ? 7.404 15.428 1.386 1.00 43.97 92 LYS A O 1
ATOM 737 N N . TYR A 1 93 ? 8.665 14.185 0.021 1.00 45.16 93 TYR A N 1
ATOM 738 C CA . TYR A 1 93 ? 9.695 13.781 0.969 1.00 45.16 93 TYR A CA 1
ATOM 739 C C . TYR A 1 93 ? 10.694 14.921 1.248 1.00 45.16 93 TYR A C 1
ATOM 741 O O . TYR A 1 93 ? 11.697 14.711 1.913 1.00 45.16 93 TYR A O 1
ATOM 749 N N . HIS A 1 94 ? 10.419 16.143 0.772 1.00 44.66 94 HIS A N 1
ATOM 750 C CA . HIS A 1 94 ? 11.188 17.351 1.088 1.00 44.66 94 HIS A CA 1
ATOM 751 C C . HIS A 1 94 ? 11.115 17.764 2.571 1.00 44.66 94 HIS A C 1
ATOM 753 O O . HIS A 1 94 ? 11.826 18.669 2.964 1.00 44.66 94 HIS A O 1
ATOM 759 N N . GLN A 1 95 ? 10.304 17.121 3.420 1.00 37.12 95 GLN A N 1
ATOM 760 C CA . GLN A 1 95 ? 10.333 17.365 4.875 1.00 37.12 95 GLN A CA 1
ATOM 761 C C . GLN A 1 95 ? 10.769 16.162 5.719 1.00 37.12 95 GLN A C 1
ATOM 763 O O . GLN A 1 95 ? 10.968 16.318 6.919 1.00 37.12 95 GLN A O 1
ATOM 768 N N . ALA A 1 96 ? 10.919 14.971 5.134 1.00 39.25 96 ALA A N 1
ATOM 769 C CA . ALA A 1 96 ? 11.189 13.756 5.907 1.00 39.25 96 ALA A CA 1
ATOM 770 C C . ALA A 1 96 ? 12.671 13.341 5.918 1.00 39.25 96 ALA A C 1
ATOM 772 O O . ALA A 1 96 ? 13.059 12.588 6.806 1.00 39.25 96 ALA A O 1
ATOM 773 N N . LEU A 1 97 ? 13.496 13.838 4.985 1.00 41.25 97 LEU A N 1
ATOM 774 C CA . LEU A 1 97 ? 14.933 13.522 4.938 1.00 41.25 97 LEU A CA 1
ATOM 775 C C . LEU A 1 97 ? 15.872 14.736 4.984 1.00 41.25 97 LEU A C 1
ATOM 777 O O . LEU A 1 97 ? 17.066 14.543 5.143 1.00 41.25 97 LEU A O 1
ATOM 781 N N . GLU A 1 98 ? 15.375 15.976 4.913 1.00 34.44 98 GLU A N 1
ATOM 782 C CA . GLU A 1 98 ? 16.214 17.177 5.129 1.00 34.44 98 GLU A CA 1
ATOM 783 C C . GLU A 1 98 ? 16.580 17.410 6.613 1.00 34.44 98 GLU A C 1
ATOM 785 O O . GLU A 1 98 ? 17.129 18.449 6.970 1.00 34.44 98 GLU A O 1
ATOM 790 N N . ALA A 1 99 ? 16.284 16.449 7.493 1.00 33.25 99 ALA A N 1
ATOM 791 C CA . ALA A 1 99 ? 16.646 16.470 8.911 1.00 33.25 99 ALA A CA 1
ATOM 792 C C . ALA A 1 99 ? 17.600 15.323 9.309 1.00 33.25 99 ALA A C 1
ATOM 794 O O . ALA A 1 99 ? 17.616 14.926 10.476 1.00 33.25 99 ALA A O 1
ATOM 795 N N . LEU A 1 100 ? 18.375 14.790 8.355 1.00 38.72 100 LEU A N 1
ATOM 796 C CA . LEU A 1 100 ? 19.525 13.914 8.609 1.00 38.72 100 LEU A CA 1
ATOM 797 C C . LEU A 1 100 ? 20.797 14.501 7.994 1.00 38.72 100 LEU A C 1
ATOM 799 O O . LEU A 1 100 ? 20.749 14.890 6.807 1.00 38.72 100 LEU A O 1
#